Protein AF-A0AAW3JRI3-F1 (afdb_monomer_lite)

Structure (mmCIF, N/CA/C/O backbone):
data_AF-A0AAW3JRI3-F1
#
_entry.id   AF-A0AAW3JRI3-F1
#
loop_
_atom_site.group_PDB
_atom_site.id
_atom_site.type_symbol
_atom_site.label_atom_id
_atom_site.label_alt_id
_atom_site.label_comp_id
_atom_site.label_asym_id
_atom_site.label_entity_id
_atom_site.label_seq_id
_atom_site.pdbx_PDB_ins_code
_atom_site.Cartn_x
_atom_site.Cartn_y
_atom_site.Cartn_z
_atom_site.occupancy
_atom_site.B_iso_or_equiv
_atom_site.auth_seq_id
_atom_site.auth_comp_id
_atom_site.auth_asym_id
_atom_site.auth_atom_id
_atom_site.pdbx_PDB_model_num
ATOM 1 N N . MET A 1 1 ? 17.661 38.752 46.898 1.00 39.09 1 MET A N 1
ATOM 2 C CA . MET A 1 1 ? 16.657 38.196 47.833 1.00 39.09 1 MET A CA 1
ATOM 3 C C . MET A 1 1 ? 16.299 36.778 47.385 1.00 39.09 1 MET A C 1
ATOM 5 O O . MET A 1 1 ? 15.715 36.635 46.322 1.00 39.09 1 MET A O 1
ATOM 9 N N . LYS A 1 2 ? 16.710 35.733 48.117 1.00 50.28 2 LYS A N 1
ATOM 10 C CA . LYS A 1 2 ? 16.310 34.334 47.870 1.00 50.28 2 LYS A CA 1
ATOM 11 C C . LYS A 1 2 ? 15.595 33.825 49.129 1.00 50.28 2 LYS A C 1
ATOM 13 O O . LYS A 1 2 ? 16.159 33.844 50.214 1.00 50.28 2 LYS A O 1
ATOM 18 N N . LYS A 1 3 ? 14.321 33.482 48.968 1.00 49.03 3 LYS A N 1
ATOM 19 C CA . LYS A 1 3 ? 13.337 33.011 49.958 1.00 49.03 3 LYS A CA 1
ATOM 20 C C . LYS A 1 3 ? 12.682 31.802 49.264 1.00 49.03 3 LYS A C 1
ATOM 22 O O . LYS A 1 3 ? 12.425 31.918 48.076 1.00 49.03 3 LYS A O 1
ATOM 27 N N . LYS A 1 4 ? 12.388 30.644 49.841 1.00 49.31 4 LYS A N 1
ATOM 28 C CA . LYS A 1 4 ? 12.343 30.132 51.210 1.00 49.31 4 LYS A CA 1
ATOM 29 C C . LYS A 1 4 ? 12.424 28.600 51.110 1.00 49.31 4 LYS A C 1
ATOM 31 O O . LYS A 1 4 ? 12.180 28.014 50.062 1.00 49.31 4 LYS A O 1
ATOM 36 N N . ILE A 1 5 ? 12.777 28.023 52.240 1.00 61.06 5 ILE A N 1
ATOM 37 C CA . ILE A 1 5 ? 13.012 26.621 52.545 1.00 61.06 5 ILE A CA 1
ATOM 38 C C . ILE A 1 5 ? 11.644 25.944 52.752 1.00 61.06 5 ILE A C 1
ATOM 40 O O . ILE A 1 5 ? 10.767 26.544 53.374 1.00 61.06 5 ILE A O 1
ATOM 44 N N . CYS A 1 6 ? 11.467 24.716 52.267 1.00 48.12 6 CYS A N 1
ATOM 45 C CA . CYS A 1 6 ? 10.363 23.826 52.641 1.00 48.12 6 CYS A CA 1
ATOM 46 C C . CYS A 1 6 ? 11.007 22.504 53.117 1.00 48.12 6 CYS A C 1
ATOM 48 O O . CYS A 1 6 ? 11.653 21.850 52.311 1.00 48.12 6 CYS A O 1
ATOM 50 N N . SER A 1 7 ? 10.951 22.047 54.370 1.00 49.22 7 SER A N 1
ATOM 51 C CA . SER A 1 7 ? 10.201 22.549 55.526 1.00 49.22 7 SER A CA 1
ATOM 52 C C . SER A 1 7 ? 8.945 21.745 55.849 1.00 49.22 7 SER A C 1
ATOM 54 O O . SER A 1 7 ? 8.068 22.344 56.450 1.00 49.22 7 SER A O 1
ATOM 56 N N . ILE A 1 8 ? 8.818 20.452 55.504 1.00 60.62 8 ILE A N 1
ATOM 57 C CA . ILE A 1 8 ? 7.774 19.591 56.099 1.00 60.62 8 ILE A CA 1
ATOM 58 C C . ILE A 1 8 ? 8.345 18.200 56.385 1.00 60.62 8 ILE A C 1
ATOM 60 O O . ILE A 1 8 ? 8.571 17.389 55.490 1.00 60.62 8 ILE A O 1
ATOM 64 N N . ALA A 1 9 ? 8.6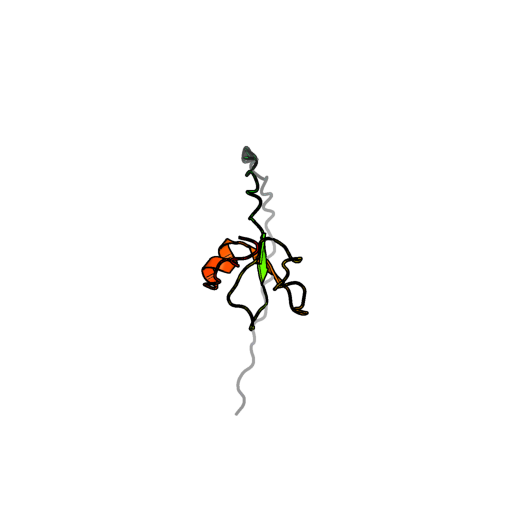08 17.979 57.668 1.00 55.34 9 ALA A N 1
ATOM 65 C CA . ALA A 1 9 ? 8.870 16.685 58.262 1.00 55.34 9 ALA A CA 1
ATOM 66 C C . ALA A 1 9 ? 7.551 15.960 58.581 1.00 55.34 9 ALA A C 1
ATOM 68 O O . ALA A 1 9 ? 6.510 16.594 58.730 1.00 55.34 9 ALA A O 1
ATOM 69 N N . LEU A 1 10 ? 7.691 14.656 58.832 1.00 54.34 10 LEU A N 1
ATOM 70 C CA . LEU A 1 10 ? 6.858 13.850 59.728 1.00 54.34 10 LEU A CA 1
ATOM 71 C C . LEU A 1 10 ? 5.451 13.467 59.236 1.00 54.34 10 LEU A C 1
ATOM 73 O O . LEU A 1 10 ? 4.506 14.237 59.335 1.00 54.34 10 LEU A O 1
ATOM 77 N N . SER A 1 11 ? 5.292 12.199 58.849 1.00 59.50 11 SER A N 1
ATOM 78 C CA . SER A 1 11 ? 4.216 11.364 59.402 1.00 59.50 11 SER A CA 1
ATOM 79 C C . SER A 1 11 ? 4.424 9.900 59.011 1.00 59.50 11 SER A C 1
ATOM 81 O O . SER A 1 11 ? 4.210 9.492 57.870 1.00 59.50 11 SER A O 1
ATOM 83 N N . LEU A 1 12 ? 4.883 9.123 59.990 1.00 55.72 12 LEU A N 1
ATOM 84 C CA . LEU A 1 12 ? 4.793 7.670 60.034 1.00 55.72 12 LEU A CA 1
ATOM 85 C C . LEU A 1 12 ? 3.312 7.317 60.267 1.00 55.72 12 LEU A C 1
ATOM 87 O O . LEU A 1 12 ? 2.827 7.448 61.388 1.00 55.72 12 LEU A O 1
ATOM 91 N N . CYS A 1 13 ? 2.597 6.852 59.243 1.00 52.09 13 CYS A N 1
ATOM 92 C CA . CYS A 1 13 ? 1.315 6.172 59.448 1.00 52.09 13 CYS A CA 1
ATOM 93 C C . CYS A 1 13 ? 1.544 4.661 59.418 1.00 52.09 13 CYS A C 1
ATOM 95 O O . CYS A 1 13 ? 1.554 4.022 58.367 1.00 52.09 13 CYS A O 1
ATOM 97 N N . LEU A 1 14 ? 1.770 4.121 60.615 1.00 58.25 14 LEU A N 1
ATOM 98 C CA . LEU A 1 14 ? 1.593 2.715 60.943 1.00 58.25 14 LEU A CA 1
ATOM 99 C C . LEU A 1 14 ? 0.099 2.350 60.946 1.00 58.25 14 LEU A C 1
ATOM 101 O O . LEU A 1 14 ? -0.750 3.156 61.309 1.00 58.25 14 LEU A O 1
ATOM 105 N N . VAL A 1 15 ? -0.140 1.065 60.675 1.00 58.06 15 VAL A N 1
ATOM 106 C CA . VAL A 1 15 ? -1.368 0.285 60.908 1.00 58.06 15 VAL A CA 1
ATOM 107 C C . VAL A 1 15 ? -2.490 0.497 59.888 1.00 58.06 15 VAL A C 1
ATOM 109 O O . VAL A 1 15 ? -3.235 1.469 59.918 1.00 58.06 15 VAL A O 1
ATOM 112 N N . SER A 1 16 ? -2.712 -0.515 59.0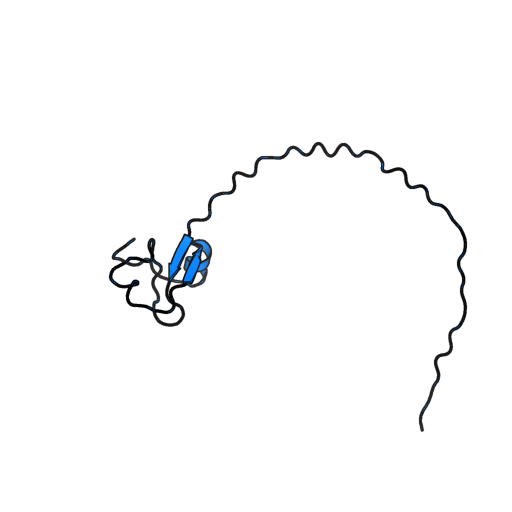52 1.00 58.25 16 SER A N 1
ATOM 113 C CA . SER A 1 16 ? -3.806 -1.473 59.286 1.00 58.25 16 SER A CA 1
ATOM 114 C C . SER A 1 16 ? -3.849 -2.485 58.151 1.00 58.25 16 SER A C 1
ATOM 116 O O . SER A 1 16 ? -4.049 -2.142 56.989 1.00 58.25 16 SER A O 1
ATOM 118 N N . SER A 1 17 ? -3.653 -3.748 58.507 1.00 60.16 17 SER A N 1
ATOM 119 C CA . SER A 1 17 ? -3.869 -4.909 57.657 1.00 60.16 17 SER A CA 1
ATOM 120 C C . SER A 1 17 ? -5.279 -4.879 57.073 1.00 60.16 17 SER A C 1
ATOM 122 O O . SER A 1 17 ? -6.250 -5.115 57.786 1.00 60.16 17 SER A O 1
ATOM 124 N N . ILE A 1 18 ? -5.397 -4.639 55.771 1.00 60.22 18 ILE A N 1
ATOM 125 C CA . ILE A 1 18 ? -6.622 -4.953 55.042 1.00 60.22 18 ILE A CA 1
ATOM 126 C C . ILE A 1 18 ? -6.311 -6.195 54.221 1.00 60.22 18 ILE A C 1
ATOM 128 O O . ILE A 1 18 ? -5.803 -6.126 53.103 1.00 60.22 18 ILE A O 1
ATOM 132 N N . ALA A 1 19 ? -6.583 -7.352 54.822 1.00 60.00 19 ALA A N 1
ATOM 133 C CA . ALA A 1 19 ? -6.741 -8.592 54.084 1.00 60.00 19 ALA A CA 1
ATOM 134 C C . ALA A 1 19 ? -7.997 -8.451 53.213 1.00 60.00 19 ALA A C 1
ATOM 136 O O . ALA A 1 19 ? -9.104 -8.792 53.622 1.00 60.00 19 ALA A O 1
ATOM 137 N N . LEU A 1 20 ? -7.829 -7.890 52.017 1.00 58.09 20 LEU A N 1
ATOM 138 C CA . LEU A 1 20 ? -8.853 -7.922 50.989 1.00 58.09 20 LEU A CA 1
ATOM 139 C C . LEU A 1 20 ? -8.763 -9.297 50.323 1.00 58.09 20 LEU A C 1
ATOM 141 O O . LEU A 1 20 ? -7.962 -9.521 49.417 1.00 58.09 20 LEU A O 1
ATOM 145 N N . ALA A 1 21 ? -9.556 -10.244 50.824 1.00 64.31 21 ALA A N 1
ATOM 146 C CA . ALA A 1 21 ? -9.837 -11.464 50.086 1.00 64.31 21 ALA A CA 1
ATOM 147 C C . ALA A 1 21 ? -10.402 -11.055 48.714 1.00 64.31 21 ALA A C 1
ATOM 149 O O . ALA A 1 21 ? -11.361 -10.277 48.669 1.00 64.31 21 ALA A O 1
ATOM 150 N N . PRO A 1 22 ? -9.836 -11.519 47.588 1.00 65.19 22 PRO A N 1
ATOM 151 C CA . PRO A 1 22 ? -10.468 -11.284 46.308 1.00 65.19 22 PRO A CA 1
ATOM 152 C C . PRO A 1 22 ? -11.779 -12.067 46.302 1.00 65.19 22 PRO A C 1
ATOM 154 O O . PRO A 1 22 ? -11.782 -13.297 46.249 1.00 65.19 22 PRO A O 1
ATOM 157 N N . LEU A 1 23 ? -12.898 -11.338 46.365 1.00 52.16 23 LEU A N 1
ATOM 158 C CA . LEU A 1 23 ? -14.189 -11.835 45.918 1.00 52.16 23 LEU A CA 1
ATOM 159 C C . LEU A 1 23 ? -13.950 -12.381 44.511 1.00 52.16 23 LEU A C 1
ATOM 161 O O . LEU A 1 23 ? -13.640 -11.634 43.577 1.00 52.16 23 LEU A O 1
ATOM 165 N N . ASN A 1 24 ? -14.030 -13.700 44.399 1.00 58.44 24 ASN A N 1
ATOM 166 C CA . ASN A 1 24 ? -14.069 -14.455 43.163 1.00 58.44 24 ASN A CA 1
ATOM 167 C C . ASN A 1 24 ? -15.319 -14.035 42.389 1.00 58.44 24 ASN A C 1
ATOM 169 O O . ASN A 1 24 ? -16.317 -14.739 42.299 1.00 58.44 24 ASN A O 1
ATOM 173 N N . THR A 1 25 ? -15.230 -12.856 41.782 1.00 42.22 25 THR A N 1
ATOM 174 C CA . THR A 1 25 ? -16.064 -12.508 40.653 1.00 42.22 25 THR A CA 1
ATOM 175 C C . THR A 1 25 ? -15.685 -13.531 39.600 1.00 42.22 25 THR A C 1
ATOM 177 O O . THR A 1 25 ? -14.657 -13.408 38.931 1.00 42.22 25 THR A O 1
ATOM 180 N N . THR A 1 26 ? -16.487 -14.586 39.501 1.00 54.81 26 THR A N 1
ATOM 181 C CA . THR A 1 26 ? -16.645 -15.401 38.307 1.00 54.81 26 THR A CA 1
ATOM 182 C C . THR A 1 26 ? -17.079 -14.463 37.187 1.00 54.81 26 THR A C 1
ATOM 184 O O . THR A 1 26 ? -18.231 -14.434 36.765 1.00 54.81 26 THR A O 1
ATOM 187 N N . SER A 1 27 ? -16.132 -13.661 36.699 1.00 50.06 27 SER A N 1
ATOM 188 C CA . SER A 1 27 ? -16.106 -13.231 35.321 1.00 50.06 27 SER A CA 1
ATOM 189 C C . SER A 1 27 ? -15.900 -14.516 34.553 1.00 50.06 27 SER A C 1
ATOM 191 O O . SER A 1 27 ? -14.778 -14.961 34.321 1.00 50.06 27 SER A O 1
ATOM 193 N N . THR A 1 28 ? -17.020 -15.160 34.240 1.00 46.75 28 THR A N 1
ATOM 194 C CA . THR A 1 28 ? -17.128 -16.102 33.145 1.00 46.75 28 THR A CA 1
ATOM 195 C C . THR A 1 28 ? -16.587 -15.365 31.935 1.00 46.75 28 THR A C 1
ATOM 197 O O . THR A 1 28 ? -17.289 -14.613 31.261 1.00 46.75 28 THR A O 1
ATOM 200 N N . THR A 1 29 ? -15.289 -15.530 31.699 1.00 48.47 29 THR A N 1
ATOM 201 C CA . THR A 1 29 ? -14.622 -15.153 30.472 1.00 48.47 29 THR A CA 1
ATOM 202 C C . THR A 1 29 ? -15.206 -16.087 29.430 1.00 48.47 29 THR A C 1
ATOM 204 O O . THR A 1 29 ? -14.632 -17.122 29.093 1.00 48.47 29 THR A O 1
ATOM 207 N N . VAL A 1 30 ? -16.389 -15.735 28.923 1.00 51.03 30 VAL A N 1
ATOM 208 C CA . VAL A 1 30 ? -16.799 -16.139 27.592 1.00 51.03 30 VAL A CA 1
ATOM 209 C C . VAL A 1 30 ? -15.730 -15.513 26.716 1.00 51.03 30 VAL A C 1
ATOM 211 O O . VAL A 1 30 ? -15.805 -14.351 26.323 1.00 51.03 30 VAL A O 1
ATOM 214 N N . GLN A 1 31 ? -14.652 -16.266 26.504 1.00 52.09 31 GLN A N 1
ATOM 215 C CA . GLN A 1 31 ? -13.692 -16.017 25.457 1.00 52.09 31 GLN A CA 1
ATOM 216 C C . GLN A 1 31 ? -14.485 -16.210 24.173 1.00 52.09 31 GLN A C 1
ATOM 218 O O . GLN A 1 31 ? -14.438 -17.256 23.525 1.00 52.09 31 GLN A O 1
ATOM 223 N N . ALA A 1 32 ? -15.266 -15.187 23.826 1.00 54.41 32 ALA A N 1
ATOM 224 C CA . ALA A 1 32 ? -15.680 -14.945 22.476 1.00 54.41 32 ALA A CA 1
ATOM 225 C C . ALA A 1 32 ? -14.367 -14.967 21.709 1.00 54.41 32 ALA A C 1
ATOM 227 O O . ALA A 1 32 ? -13.545 -14.055 21.830 1.00 54.41 32 ALA A O 1
ATOM 228 N N . LYS A 1 33 ? -14.117 -16.080 21.009 1.00 54.56 33 LYS A N 1
ATOM 229 C CA . LYS A 1 33 ? -13.069 -16.192 20.008 1.00 54.56 33 LYS A CA 1
ATOM 230 C C . LYS A 1 33 ? -13.372 -15.079 19.021 1.00 54.56 33 LYS A C 1
ATOM 232 O O . LYS A 1 33 ? -14.118 -15.273 18.065 1.00 54.56 33 LYS A O 1
ATOM 237 N N . ALA A 1 34 ? -12.842 -13.891 19.295 1.00 54.97 34 ALA A N 1
ATOM 238 C CA . ALA A 1 34 ? -12.868 -12.768 18.397 1.00 54.97 34 ALA A CA 1
ATOM 239 C C . ALA A 1 34 ? -12.099 -13.269 17.187 1.00 54.97 34 ALA A C 1
ATOM 241 O O . ALA A 1 34 ? -10.868 -13.346 17.198 1.00 54.97 34 ALA A O 1
ATOM 242 N N . LYS A 1 35 ? -12.850 -13.742 16.190 1.00 55.41 35 LYS A N 1
ATOM 243 C CA . LYS A 1 35 ? -12.360 -14.170 14.892 1.00 55.41 35 LYS A CA 1
ATOM 244 C C . LYS A 1 35 ? -11.531 -12.997 14.404 1.00 55.41 35 LYS A C 1
ATOM 246 O O . LYS A 1 35 ? -12.096 -12.000 13.968 1.00 55.41 35 LYS A O 1
ATOM 251 N N . LYS A 1 36 ? -10.204 -13.065 14.583 1.00 57.59 36 LYS A N 1
ATOM 252 C CA . LYS A 1 36 ? -9.275 -12.022 14.152 1.00 57.59 36 LYS A CA 1
ATOM 253 C C . LYS A 1 36 ? -9.478 -11.913 12.654 1.00 57.59 36 LYS A C 1
ATOM 255 O O . LYS A 1 36 ? -8.948 -12.725 11.896 1.00 57.59 36 LYS A O 1
ATOM 260 N N . VAL A 1 37 ? -10.314 -10.965 12.238 1.00 64.19 37 VAL A N 1
ATOM 261 C CA . VAL A 1 37 ? -10.540 -10.645 10.837 1.00 64.19 37 VAL A CA 1
ATOM 262 C C . VAL A 1 37 ? -9.163 -10.270 10.326 1.00 64.19 37 VAL A C 1
ATOM 264 O O . VAL A 1 37 ? -8.625 -9.227 10.700 1.00 64.19 37 VAL A O 1
ATOM 267 N N . LYS A 1 38 ? -8.532 -11.180 9.576 1.00 70.25 38 LYS A N 1
ATOM 268 C CA . LYS A 1 38 ? -7.195 -10.966 9.029 1.00 70.25 38 LYS A CA 1
ATOM 269 C C . LYS A 1 38 ? -7.295 -9.730 8.147 1.00 70.25 38 LYS A C 1
ATOM 271 O O . LYS A 1 38 ? -7.843 -9.785 7.049 1.00 70.25 38 LYS A O 1
ATOM 276 N N . ALA A 1 39 ? -6.838 -8.594 8.668 1.00 76.25 39 ALA A N 1
ATOM 277 C CA . ALA A 1 39 ? -6.917 -7.335 7.955 1.00 76.25 39 ALA A CA 1
ATOM 278 C C . ALA A 1 39 ? -6.136 -7.486 6.648 1.00 76.25 39 ALA A C 1
ATOM 280 O O . ALA A 1 39 ? -4.939 -7.780 6.667 1.00 76.25 39 ALA A O 1
ATOM 281 N N . LYS A 1 40 ? -6.821 -7.317 5.511 1.00 87.56 40 LYS A N 1
ATOM 282 C CA . LYS A 1 40 ? -6.205 -7.456 4.189 1.00 87.56 40 LYS A CA 1
ATOM 283 C C . LYS A 1 40 ? -5.066 -6.444 4.072 1.00 87.56 40 LYS A C 1
ATOM 285 O O . LYS A 1 40 ? -5.283 -5.230 4.156 1.00 87.56 40 LYS A O 1
ATOM 290 N N . SER A 1 41 ? -3.846 -6.956 3.950 1.00 93.50 41 SER A N 1
ATOM 291 C CA . SER A 1 41 ? -2.642 -6.144 3.806 1.00 93.50 41 SER A CA 1
ATOM 292 C C . SER A 1 41 ? -2.370 -5.826 2.341 1.00 93.50 41 SER A C 1
ATOM 294 O O . SER A 1 41 ? -2.586 -6.678 1.485 1.00 93.50 41 SER A O 1
ATOM 296 N N . VAL A 1 42 ? -1.852 -4.633 2.082 1.00 95.88 42 VAL A N 1
ATOM 297 C CA . VAL A 1 42 ? -1.483 -4.109 0.763 1.00 95.88 42 VAL A CA 1
ATOM 298 C C . VAL A 1 42 ? -0.101 -3.455 0.836 1.00 95.88 42 VAL A C 1
ATOM 300 O O . VAL A 1 42 ? 0.417 -3.189 1.923 1.00 95.88 42 VAL A O 1
ATOM 303 N N . TYR A 1 43 ? 0.504 -3.193 -0.315 1.00 95.56 43 TYR A N 1
ATOM 304 C CA . TYR A 1 43 ? 1.828 -2.590 -0.450 1.00 95.56 43 TYR A CA 1
ATOM 305 C C . TYR A 1 43 ? 1.729 -1.226 -1.126 1.00 95.56 43 TYR A C 1
ATOM 307 O O . TYR A 1 43 ? 0.887 -1.035 -1.995 1.00 95.56 43 TYR A O 1
ATOM 315 N N . TYR A 1 44 ? 2.582 -0.280 -0.751 1.00 94.62 44 TYR A N 1
ATOM 316 C CA . TYR A 1 44 ? 2.649 1.033 -1.396 1.00 94.62 44 TYR A CA 1
ATOM 317 C C . TYR A 1 44 ? 4.054 1.630 -1.271 1.00 94.62 44 TYR A C 1
ATOM 319 O O . TYR A 1 44 ? 4.884 1.119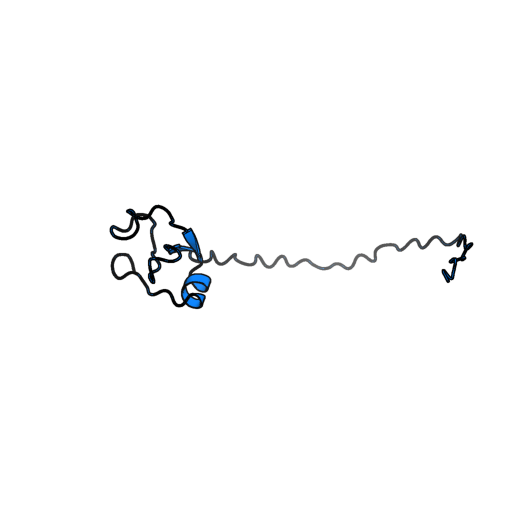 -0.509 1.00 94.62 44 TYR A O 1
ATOM 327 N N . VAL A 1 45 ? 4.308 2.718 -2.000 1.00 95.00 45 VAL A N 1
ATOM 328 C CA . VAL A 1 45 ? 5.560 3.477 -1.909 1.00 95.00 45 VAL A CA 1
ATOM 329 C C . VAL A 1 45 ? 5.274 4.869 -1.337 1.00 95.00 45 VAL A C 1
ATOM 331 O O . VAL A 1 45 ? 4.579 5.656 -1.982 1.00 95.00 45 VAL A O 1
ATOM 334 N N . PRO A 1 46 ? 5.786 5.204 -0.141 1.00 91.25 46 PRO A N 1
ATOM 335 C CA . PRO A 1 46 ? 5.586 6.520 0.449 1.00 91.25 46 PRO A CA 1
ATOM 336 C C . PRO A 1 46 ? 6.258 7.601 -0.405 1.00 91.25 46 PRO A C 1
ATOM 338 O O . PRO A 1 46 ? 7.378 7.417 -0.877 1.00 91.25 46 PRO A O 1
ATOM 341 N N . GLY A 1 47 ? 5.562 8.721 -0.606 1.00 83.56 47 GLY A N 1
ATOM 342 C CA . GLY A 1 47 ? 6.102 9.917 -1.261 1.00 83.56 47 GLY A CA 1
ATOM 343 C C . GLY A 1 47 ? 6.276 9.849 -2.783 1.00 83.56 47 GLY A C 1
ATOM 344 O O . GLY A 1 47 ? 6.683 10.842 -3.364 1.00 83.56 47 GLY A O 1
ATOM 345 N N . SER A 1 48 ? 5.977 8.725 -3.445 1.00 74.12 48 SER A N 1
ATOM 346 C CA . SER A 1 48 ? 6.192 8.593 -4.902 1.00 74.12 48 SER A CA 1
ATOM 347 C C . SER A 1 48 ? 5.048 7.939 -5.670 1.00 74.12 48 SER A C 1
ATOM 349 O O . SER A 1 48 ? 4.840 8.268 -6.834 1.00 74.12 48 SER A O 1
ATOM 351 N N . SER A 1 49 ? 4.284 7.030 -5.055 1.00 73.19 49 SER A N 1
ATOM 352 C CA . SER A 1 49 ? 3.160 6.379 -5.725 1.00 73.19 49 SER A CA 1
ATOM 353 C C . SER A 1 49 ? 1.870 6.592 -4.954 1.00 73.19 49 SER A C 1
ATOM 355 O O . SER A 1 49 ? 1.733 6.176 -3.804 1.00 73.19 49 SER A O 1
ATOM 357 N N . TYR A 1 50 ? 0.889 7.186 -5.628 1.00 84.56 50 TYR A N 1
ATOM 358 C CA . TYR A 1 50 ? -0.475 7.325 -5.125 1.00 84.56 50 TYR A CA 1
ATOM 359 C C . TYR A 1 50 ? -1.278 6.020 -5.221 1.00 84.56 50 TYR A C 1
ATOM 361 O O . TYR A 1 50 ? -2.491 6.053 -5.038 1.00 84.56 50 TYR A O 1
ATOM 369 N N . ALA A 1 51 ? -0.645 4.881 -5.529 1.00 94.19 51 ALA A N 1
ATOM 370 C CA . ALA A 1 51 ? -1.317 3.598 -5.676 1.00 94.19 51 ALA A CA 1
ATOM 371 C C . ALA A 1 51 ? -0.940 2.595 -4.573 1.00 94.19 51 ALA A C 1
ATOM 373 O O . ALA A 1 51 ? 0.216 2.502 -4.157 1.00 94.19 51 ALA A O 1
ATOM 374 N N . TYR A 1 52 ? -1.918 1.803 -4.129 1.00 95.31 52 TYR A N 1
ATOM 375 C CA . TYR A 1 52 ? -1.686 0.596 -3.340 1.00 95.31 52 TYR A CA 1
ATOM 376 C C . TYR A 1 52 ? -1.788 -0.660 -4.216 1.00 95.31 52 TYR A C 1
ATOM 378 O O . TYR A 1 52 ? -2.497 -0.697 -5.223 1.00 95.31 52 TYR A O 1
ATOM 386 N N . HIS A 1 53 ? -1.072 -1.701 -3.808 1.00 95.88 53 HIS A N 1
ATOM 387 C CA . HIS A 1 53 ? -0.875 -2.936 -4.555 1.00 95.88 53 HIS A CA 1
ATOM 388 C C . HIS A 1 53 ? -1.216 -4.161 -3.705 1.00 95.88 53 HIS A C 1
ATOM 390 O O . HIS A 1 53 ? -0.915 -4.206 -2.510 1.00 95.88 53 HIS A O 1
ATOM 396 N N . SER A 1 54 ? -1.763 -5.196 -4.337 1.00 94.75 54 SER A N 1
ATOM 397 C CA . SER A 1 54 ? -2.078 -6.476 -3.692 1.00 94.75 54 SER A CA 1
ATOM 398 C C . SER A 1 54 ? -0.816 -7.284 -3.383 1.00 94.75 54 SER A C 1
ATOM 400 O O . SER A 1 54 ? -0.741 -7.966 -2.364 1.00 94.75 54 SER A O 1
ATOM 402 N N . THR A 1 55 ? 0.199 -7.160 -4.242 1.00 94.31 55 THR A N 1
ATOM 403 C CA . THR A 1 55 ? 1.469 -7.889 -4.184 1.00 94.31 55 THR A CA 1
ATOM 404 C C . THR A 1 55 ? 2.668 -6.955 -4.333 1.00 94.31 55 THR A C 1
ATOM 406 O O . THR A 1 55 ? 2.622 -5.976 -5.081 1.00 94.31 55 THR A O 1
ATOM 409 N N . ARG A 1 56 ? 3.777 -7.299 -3.666 1.00 92.94 56 ARG A N 1
ATOM 410 C CA . ARG A 1 56 ? 5.075 -6.617 -3.803 1.00 92.94 56 ARG A CA 1
ATOM 411 C C . ARG A 1 56 ? 5.691 -6.801 -5.200 1.00 92.94 56 ARG A C 1
ATOM 413 O O . ARG A 1 56 ? 6.457 -5.951 -5.640 1.00 92.94 56 ARG A O 1
ATOM 420 N N . ASN A 1 57 ? 5.318 -7.862 -5.917 1.00 94.12 57 ASN A N 1
ATOM 421 C CA . ASN A 1 57 ? 5.935 -8.239 -7.195 1.00 94.12 57 ASN A CA 1
ATOM 422 C C . ASN A 1 57 ? 5.306 -7.573 -8.428 1.00 94.12 57 ASN A C 1
ATOM 424 O O . ASN A 1 57 ? 5.709 -7.887 -9.550 1.00 94.12 57 ASN A O 1
ATOM 428 N N . CYS A 1 58 ? 4.352 -6.654 -8.241 1.00 94.31 58 CYS A N 1
ATOM 429 C CA . CYS A 1 58 ? 3.734 -5.907 -9.336 1.00 94.31 58 CYS A CA 1
ATOM 430 C C . CYS A 1 58 ? 4.806 -5.239 -10.214 1.00 94.31 58 CYS A C 1
ATOM 432 O O . CYS A 1 58 ? 5.749 -4.643 -9.692 1.00 94.31 58 CYS A O 1
ATOM 434 N N . ARG A 1 59 ? 4.649 -5.305 -11.545 1.00 92.38 59 ARG A N 1
ATOM 435 C CA . ARG A 1 59 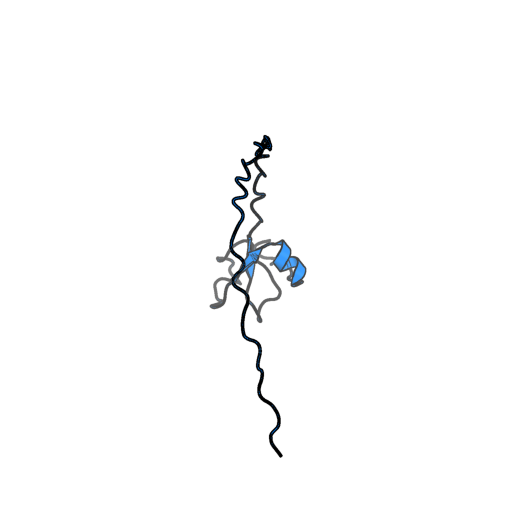? 5.628 -4.798 -12.530 1.00 92.38 59 ARG A CA 1
ATOM 436 C C . ARG A 1 59 ?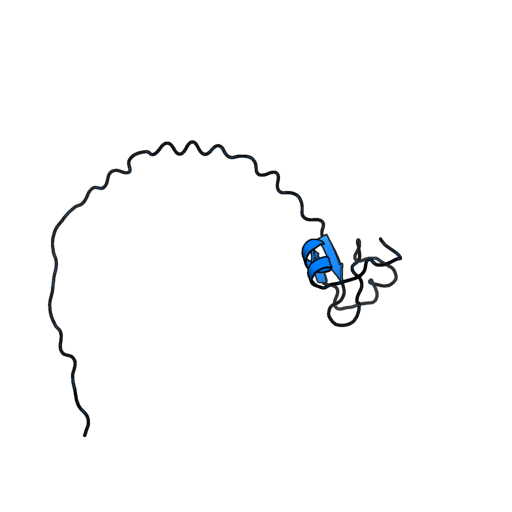 6.029 -3.339 -12.281 1.00 92.38 59 ARG A C 1
ATOM 438 O O . ARG A 1 59 ? 7.181 -2.978 -12.504 1.00 92.38 59 ARG A O 1
ATOM 445 N N . THR A 1 60 ? 5.089 -2.527 -11.803 1.00 89.88 60 THR A N 1
ATOM 446 C CA . THR A 1 60 ? 5.289 -1.107 -11.482 1.00 89.88 60 THR A CA 1
ATOM 447 C C . THR A 1 60 ? 5.872 -0.870 -10.088 1.00 89.88 60 THR A C 1
ATOM 449 O O . THR A 1 60 ? 6.563 0.120 -9.890 1.00 89.88 60 THR A O 1
ATOM 452 N N . LEU A 1 61 ? 5.640 -1.780 -9.136 1.00 93.00 61 LEU A N 1
ATOM 453 C CA . LEU A 1 61 ? 6.070 -1.630 -7.743 1.00 93.00 61 LEU A CA 1
ATOM 454 C C . LEU A 1 61 ? 7.467 -2.207 -7.489 1.00 93.00 61 LEU A C 1
ATOM 456 O O . LEU A 1 61 ? 8.237 -1.640 -6.723 1.00 93.00 61 LEU A O 1
ATOM 460 N N . ARG A 1 62 ? 7.811 -3.331 -8.128 1.00 92.94 62 ARG A N 1
ATOM 461 C CA . ARG A 1 62 ? 9.030 -4.105 -7.831 1.00 92.94 62 ARG A CA 1
ATOM 462 C C . ARG A 1 62 ? 10.331 -3.322 -8.050 1.00 92.94 62 ARG A C 1
ATOM 464 O O . ARG A 1 62 ? 11.354 -3.679 -7.483 1.00 92.94 62 ARG A O 1
ATOM 471 N N . ARG A 1 63 ? 10.298 -2.258 -8.860 1.00 90.19 63 ARG A N 1
ATOM 472 C CA . ARG A 1 63 ? 11.453 -1.379 -9.118 1.00 90.19 63 ARG A CA 1
ATOM 473 C C . ARG A 1 63 ? 11.753 -0.429 -7.952 1.00 90.19 63 ARG A C 1
ATOM 475 O O . ARG A 1 63 ? 12.842 0.132 -7.886 1.00 90.19 63 ARG A O 1
ATOM 482 N N . SER A 1 64 ? 10.794 -0.215 -7.053 1.00 91.12 64 SER A N 1
ATOM 483 C CA . SER A 1 64 ? 10.919 0.729 -5.945 1.00 91.12 64 SER A CA 1
ATOM 484 C C . SER A 1 64 ? 11.689 0.122 -4.772 1.00 91.12 64 SER A C 1
ATOM 486 O O . SER A 1 64 ? 11.421 -0.999 -4.350 1.00 91.12 64 SER A O 1
ATOM 488 N N . LYS A 1 65 ? 12.603 0.899 -4.181 1.00 90.00 65 LYS A N 1
ATOM 489 C CA . LYS A 1 65 ? 13.404 0.471 -3.019 1.00 90.00 65 LYS A CA 1
ATOM 490 C C . LYS A 1 65 ? 12.686 0.665 -1.674 1.00 90.00 65 LYS A C 1
ATOM 492 O O . LYS A 1 65 ? 13.047 0.042 -0.685 1.00 90.00 65 LYS A O 1
ATOM 497 N N . THR A 1 66 ? 11.646 1.498 -1.623 1.00 92.19 66 THR A N 1
ATOM 498 C CA . THR A 1 66 ? 10.999 1.964 -0.379 1.00 92.19 66 THR A CA 1
ATOM 499 C C . THR A 1 66 ? 9.607 1.359 -0.135 1.00 92.19 66 THR A C 1
ATOM 501 O O . THR A 1 66 ? 8.718 2.002 0.419 1.00 92.19 66 THR A O 1
ATOM 504 N N . ILE A 1 67 ? 9.384 0.103 -0.537 1.00 94.31 67 ILE A N 1
ATOM 505 C CA . ILE A 1 67 ? 8.062 -0.550 -0.480 1.00 94.31 67 ILE A CA 1
ATOM 506 C C . ILE A 1 67 ? 7.643 -0.863 0.965 1.00 94.31 67 ILE A C 1
ATOM 508 O O . ILE A 1 67 ? 8.211 -1.749 1.614 1.00 94.31 67 ILE A O 1
ATOM 512 N N . LYS A 1 68 ? 6.558 -0.237 1.432 1.00 93.81 68 LYS A N 1
ATOM 513 C CA . LYS A 1 68 ? 5.963 -0.477 2.755 1.00 93.81 68 LYS A CA 1
ATOM 514 C C . LYS A 1 68 ? 4.691 -1.318 2.659 1.00 93.81 68 LYS A C 1
ATOM 516 O O . LYS A 1 68 ? 3.922 -1.201 1.707 1.00 93.81 68 LYS A O 1
ATOM 521 N N . LYS A 1 69 ? 4.459 -2.157 3.673 1.00 95.19 69 LYS A N 1
ATOM 522 C CA . LYS A 1 69 ? 3.237 -2.960 3.831 1.00 95.19 69 LYS A CA 1
ATOM 523 C C . LYS A 1 69 ? 2.301 -2.268 4.823 1.00 95.19 69 LYS A C 1
ATOM 525 O O . LYS A 1 69 ? 2.708 -1.961 5.939 1.00 95.19 69 LYS A O 1
ATOM 530 N N . ILE A 1 70 ? 1.057 -2.030 4.422 1.00 94.38 70 ILE A N 1
ATOM 531 C CA . ILE A 1 70 ? 0.014 -1.384 5.232 1.00 94.38 70 ILE A CA 1
ATOM 532 C C . ILE A 1 70 ? -1.296 -2.173 5.149 1.00 94.38 70 ILE A C 1
ATOM 534 O O . ILE A 1 70 ? -1.417 -3.123 4.382 1.00 94.38 70 ILE A O 1
ATOM 538 N N . THR A 1 71 ? -2.296 -1.806 5.947 1.00 94.94 71 THR A N 1
ATOM 539 C CA . THR A 1 71 ? -3.649 -2.366 5.821 1.00 94.94 71 THR A CA 1
ATOM 540 C C . THR A 1 71 ? -4.453 -1.610 4.767 1.00 94.94 71 THR A C 1
ATOM 542 O O . THR A 1 71 ? -4.234 -0.419 4.542 1.00 94.94 71 THR A O 1
ATOM 545 N N . LEU A 1 72 ? -5.443 -2.273 4.166 1.00 93.81 72 LEU A N 1
ATOM 546 C CA . LEU A 1 72 ? -6.354 -1.642 3.205 1.00 93.81 72 LEU A CA 1
ATOM 547 C C . LEU A 1 72 ? -7.103 -0.442 3.819 1.00 93.81 72 LEU A C 1
ATOM 549 O O . LEU A 1 72 ? -7.301 0.569 3.151 1.00 93.81 72 LEU A O 1
ATOM 553 N N . LYS A 1 73 ? -7.435 -0.503 5.119 1.00 93.38 73 LYS A N 1
ATOM 554 C CA . LYS A 1 73 ? -8.019 0.628 5.864 1.00 93.38 73 LYS A CA 1
ATOM 555 C C . LYS A 1 73 ? -7.086 1.845 5.876 1.00 93.38 73 LYS A C 1
ATOM 557 O O . LYS A 1 73 ? -7.535 2.947 5.583 1.00 93.38 73 LYS A O 1
ATOM 562 N N . LYS A 1 74 ? -5.788 1.648 6.153 1.00 92.94 74 LYS A N 1
ATOM 563 C CA . LYS A 1 74 ? -4.793 2.732 6.086 1.00 92.94 74 LYS A CA 1
ATOM 564 C C . LYS A 1 74 ? -4.618 3.259 4.662 1.00 92.94 74 LYS A C 1
ATOM 566 O O . LYS A 1 74 ? -4.540 4.466 4.492 1.00 92.94 74 LYS A O 1
ATOM 571 N N . ALA A 1 75 ? -4.611 2.393 3.647 1.00 93.69 75 ALA A N 1
ATOM 572 C CA . ALA A 1 75 ? -4.491 2.829 2.253 1.00 93.69 75 ALA A CA 1
ATOM 573 C C . ALA A 1 75 ? -5.646 3.756 1.831 1.00 93.69 75 ALA A C 1
ATOM 575 O O . ALA A 1 75 ? -5.407 4.795 1.220 1.00 93.69 75 ALA A O 1
ATOM 576 N N . LYS A 1 76 ? -6.881 3.422 2.235 1.00 92.25 76 LYS A N 1
ATOM 577 C CA . LYS A 1 76 ? -8.062 4.276 2.034 1.00 92.25 76 LYS A CA 1
ATOM 578 C C . LYS A 1 76 ? -7.965 5.599 2.798 1.00 92.25 76 LYS A C 1
ATOM 580 O O . LYS A 1 76 ? -8.268 6.639 2.227 1.00 92.25 76 LYS A O 1
ATOM 585 N N . ALA A 1 77 ? -7.504 5.573 4.051 1.00 93.44 77 ALA A N 1
ATOM 586 C CA . ALA A 1 77 ? -7.300 6.788 4.846 1.00 93.44 77 ALA A CA 1
ATOM 587 C C . ALA A 1 77 ? -6.253 7.730 4.220 1.00 93.44 77 ALA A C 1
ATOM 589 O O . ALA A 1 77 ? -6.423 8.943 4.236 1.00 93.44 77 ALA A O 1
ATOM 590 N N . LEU A 1 78 ? -5.211 7.163 3.603 1.00 91.81 78 LEU A N 1
ATOM 591 C CA . LEU A 1 78 ? -4.191 7.889 2.841 1.00 91.81 78 LEU A CA 1
ATOM 592 C C . LEU A 1 78 ? -4.657 8.302 1.430 1.00 91.81 78 LEU A C 1
ATOM 594 O O . LEU A 1 78 ? -3.855 8.828 0.664 1.00 91.81 78 LEU A O 1
ATOM 598 N N . LYS A 1 79 ? -5.923 8.044 1.068 1.00 92.88 79 LYS A N 1
ATOM 599 C CA . LYS A 1 79 ? -6.513 8.327 -0.253 1.00 92.88 79 LYS A CA 1
ATOM 600 C C . LYS A 1 79 ? -5.708 7.734 -1.421 1.00 92.88 79 LYS A C 1
ATOM 602 O O . LYS A 1 79 ? -5.684 8.286 -2.519 1.00 92.88 79 LYS A O 1
ATOM 607 N N . LEU A 1 80 ? -5.066 6.585 -1.197 1.00 93.38 80 LEU A N 1
ATOM 608 C CA . LEU A 1 80 ? -4.350 5.862 -2.245 1.00 93.38 80 LEU A CA 1
ATOM 609 C C . LEU A 1 80 ? -5.347 5.181 -3.190 1.00 93.38 80 LEU A C 1
ATOM 611 O O . LEU A 1 80 ? -6.330 4.571 -2.762 1.00 93.38 80 LEU A O 1
ATOM 615 N N . ARG A 1 81 ? -5.064 5.239 -4.488 1.00 94.56 81 ARG A N 1
ATOM 616 C CA . ARG A 1 81 ? -5.834 4.579 -5.546 1.00 94.56 81 ARG A CA 1
ATOM 617 C C . ARG A 1 81 ? -5.444 3.105 -5.650 1.00 94.56 81 ARG A C 1
ATOM 619 O O . ARG A 1 81 ? -4.334 2.717 -5.299 1.00 94.56 81 ARG A O 1
ATOM 626 N N . ALA A 1 82 ? -6.342 2.266 -6.152 1.00 94.75 82 ALA A N 1
ATOM 627 C CA . ALA A 1 82 ? -5.984 0.891 -6.483 1.00 94.75 82 ALA A CA 1
ATOM 628 C C . ALA A 1 82 ? -5.053 0.877 -7.705 1.00 94.75 82 ALA A C 1
ATOM 630 O O . ALA A 1 82 ? -5.281 1.602 -8.678 1.00 94.75 82 ALA A O 1
ATOM 631 N 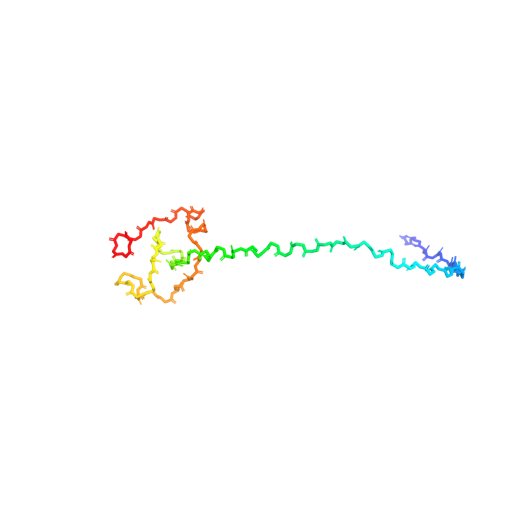N . CYS A 1 83 ? -3.990 0.074 -7.669 1.00 94.50 83 CYS A N 1
ATOM 632 C CA . CYS A 1 83 ? -3.148 -0.116 -8.842 1.00 94.50 83 CYS A CA 1
ATOM 633 C C . CYS A 1 83 ? -3.891 -0.915 -9.918 1.00 94.50 83 CYS A C 1
ATOM 635 O O . CYS A 1 83 ? -4.119 -2.098 -9.719 1.00 94.50 83 CYS A O 1
ATOM 637 N N . LYS A 1 84 ? -4.117 -0.314 -11.092 1.00 93.50 84 LYS A N 1
ATOM 638 C CA . LYS A 1 84 ? -4.803 -0.929 -12.250 1.00 93.50 84 LYS A CA 1
ATOM 639 C C . LYS A 1 84 ? -4.179 -2.228 -12.800 1.00 93.50 84 LYS A C 1
ATOM 641 O O . LYS A 1 84 ? -4.719 -2.814 -13.725 1.00 93.50 84 LYS A O 1
ATOM 646 N N . VAL A 1 85 ? -2.986 -2.608 -12.334 1.00 92.75 85 VAL A N 1
ATOM 647 C CA . VAL A 1 85 ? -2.243 -3.784 -12.826 1.00 92.75 85 VAL A CA 1
ATOM 648 C C . VAL A 1 85 ? -2.438 -4.996 -11.918 1.00 92.75 85 VAL A C 1
ATOM 650 O O . VAL A 1 85 ? -2.396 -6.126 -12.387 1.00 92.75 85 VAL A O 1
ATOM 653 N N . CYS A 1 86 ? -2.586 -4.783 -10.609 1.00 91.62 86 CYS A N 1
ATOM 654 C CA . CYS A 1 86 ? -2.665 -5.869 -9.627 1.00 91.62 86 CYS A CA 1
ATOM 655 C C . CYS A 1 86 ? -3.917 -5.808 -8.737 1.00 91.62 86 CYS A C 1
ATOM 657 O O . CYS A 1 86 ? -4.028 -6.589 -7.788 1.00 91.62 86 CYS A O 1
ATOM 659 N N . HIS A 1 87 ? -4.829 -4.885 -9.039 1.00 89.56 87 HIS A N 1
ATOM 660 C CA . HIS A 1 87 ? -6.171 -4.727 -8.495 1.00 89.56 87 HIS A CA 1
ATOM 661 C C . HIS A 1 87 ? -7.119 -4.372 -9.633 1.00 89.56 87 HIS A C 1
ATOM 663 O O . HIS A 1 87 ? -8.280 -4.811 -9.523 1.00 89.56 87 HIS A O 1
#

Foldseek 3Di:
DDDDDDDDDDDDDDDDDDPPDPPPPPPVPPVPVPVPPPQQKWKDAPPPALEIANDCPFPVNVPDPRIDIDGPVVNVVSVRHYDPRHD

pLDDT: mean 75.72, std 19.01, range [39.09, 95.88]

Organism: NCBI:txid1703332

Secondary structure (DSSP, 8-state):
----------------------------------------EEEE-TTT-SEEES-TT-TTTTT-S--EEEEHHHHHHTTPEEPTTT-

Sequence (87 aa):
MKKKICSIALSLCLVSSIALAPLNTTSTTVQAKAKKVKAKSVYYVPGSSYAYHSTRNCRTLRRSKTIKKITLKKAKALKLRACKVCH

Radius of gyration: 29.29 Å; chains: 1; bounding box: 34×54×74 Å